Protein AF-A0A660QC40-F1 (afdb_monomer_lite)

Structure (mmCIF, N/CA/C/O backbone):
data_AF-A0A660QC40-F1
#
_entry.id   AF-A0A660QC40-F1
#
loop_
_atom_site.group_PDB
_atom_site.id
_atom_site.type_symbol
_atom_site.label_atom_id
_atom_site.label_alt_id
_atom_site.label_comp_id
_atom_site.label_asym_id
_atom_site.label_entity_id
_atom_site.label_seq_id
_atom_site.pdbx_PDB_ins_code
_atom_site.Cartn_x
_atom_site.Cartn_y
_atom_site.Cartn_z
_atom_site.occupancy
_atom_site.B_iso_or_equiv
_atom_site.auth_seq_id
_atom_site.auth_comp_id
_atom_site.auth_asym_id
_atom_site.auth_atom_id
_atom_site.pdbx_PDB_model_num
ATOM 1 N N . MET A 1 1 ? -11.542 11.031 23.784 1.00 57.12 1 MET A N 1
ATOM 2 C CA . MET A 1 1 ? -12.047 11.278 25.160 1.00 57.12 1 MET A CA 1
ATOM 3 C C . MET A 1 1 ? -11.205 12.370 25.818 1.00 57.12 1 MET A C 1
ATOM 5 O O . MET A 1 1 ? -9.999 12.220 25.853 1.00 57.12 1 MET A O 1
ATOM 9 N N . THR A 1 2 ? -11.780 13.463 26.337 1.00 58.72 2 THR A N 1
ATOM 10 C CA . THR A 1 2 ? -10.983 14.655 26.733 1.00 58.72 2 THR A CA 1
ATOM 11 C C . THR A 1 2 ? -11.060 15.063 28.211 1.00 58.72 2 THR A C 1
ATOM 13 O O . THR A 1 2 ? -10.473 16.072 28.591 1.00 58.72 2 THR A O 1
ATOM 16 N N . CYS A 1 3 ? -11.746 14.313 29.083 1.00 79.75 3 CYS A N 1
ATOM 17 C CA . CYS A 1 3 ? -11.890 14.687 30.496 1.00 79.75 3 CYS A CA 1
ATOM 18 C C . CYS A 1 3 ? -11.922 13.464 31.426 1.00 79.75 3 CYS A C 1
ATOM 20 O O . CYS A 1 3 ? -12.626 12.491 31.152 1.00 79.75 3 CYS A O 1
ATOM 22 N N . SER A 1 4 ? -11.226 13.534 32.565 1.00 80.19 4 SER A N 1
ATOM 23 C CA . SER A 1 4 ? -11.256 12.506 33.621 1.00 80.19 4 SER A CA 1
ATOM 24 C C . SER A 1 4 ? -12.673 12.240 34.145 1.00 80.19 4 SER A C 1
ATOM 26 O O . SER A 1 4 ? -13.022 11.104 34.451 1.00 80.19 4 SER A O 1
ATOM 28 N N . ALA A 1 5 ? -13.537 13.259 34.164 1.00 84.88 5 ALA A N 1
ATOM 29 C CA . ALA A 1 5 ? -14.944 13.102 34.525 1.00 84.88 5 ALA A CA 1
ATOM 30 C C . ALA A 1 5 ? -15.725 12.232 33.519 1.00 84.88 5 ALA A C 1
ATOM 32 O O . ALA A 1 5 ? -16.627 11.492 33.922 1.00 84.88 5 ALA A O 1
ATOM 33 N N . CYS A 1 6 ? -15.376 12.278 32.227 1.00 87.25 6 CYS A N 1
ATOM 34 C CA . CYS A 1 6 ? -15.977 11.413 31.208 1.00 87.25 6 CYS A CA 1
ATOM 35 C C . CYS A 1 6 ? -15.601 9.947 31.443 1.00 87.25 6 CYS A C 1
ATOM 37 O O . CYS A 1 6 ? -16.472 9.087 31.360 1.00 87.25 6 CYS A O 1
ATOM 39 N N . ALA A 1 7 ? -14.350 9.675 31.816 1.00 87.81 7 ALA A N 1
ATOM 40 C CA . ALA A 1 7 ? -13.878 8.326 32.125 1.00 87.81 7 ALA A CA 1
ATOM 41 C C . ALA A 1 7 ? -14.642 7.716 33.304 1.00 87.81 7 ALA A C 1
ATOM 43 O O . ALA A 1 7 ? -15.248 6.654 33.173 1.00 87.81 7 ALA A O 1
ATOM 44 N N . THR A 1 8 ? -14.753 8.460 34.408 1.00 89.19 8 THR A N 1
ATOM 45 C CA . THR A 1 8 ? -15.521 8.034 35.586 1.00 89.19 8 THR A CA 1
ATOM 46 C C . THR A 1 8 ? -16.999 7.801 35.258 1.00 89.19 8 THR A C 1
ATOM 48 O O . THR A 1 8 ? -17.647 6.930 35.843 1.00 89.19 8 THR A O 1
ATOM 51 N N . ARG A 1 9 ? -17.576 8.585 34.336 1.00 90.19 9 ARG A N 1
ATOM 52 C CA . ARG A 1 9 ? -18.960 8.390 33.881 1.00 90.19 9 ARG A CA 1
ATOM 53 C C . ARG A 1 9 ? -19.103 7.091 33.090 1.00 90.19 9 ARG A C 1
ATOM 55 O O . ARG A 1 9 ? -20.039 6.344 33.362 1.00 90.19 9 ARG A O 1
ATOM 62 N N . ILE A 1 10 ? -18.185 6.824 32.165 1.00 91.12 10 ILE A N 1
ATOM 63 C CA . ILE A 1 10 ? -18.161 5.603 31.351 1.00 91.12 10 ILE A CA 1
ATOM 64 C C . ILE A 1 10 ? -18.010 4.369 32.248 1.00 91.12 10 ILE A C 1
ATOM 66 O O . ILE A 1 10 ? -18.834 3.461 32.168 1.00 91.12 10 ILE A O 1
ATOM 70 N N . GLU A 1 11 ? -17.060 4.373 33.186 1.00 92.00 11 GLU A N 1
ATOM 71 C CA . GLU A 1 11 ? -16.884 3.276 34.150 1.00 92.00 11 GLU A CA 1
ATOM 72 C C . GLU A 1 11 ? -18.149 3.012 34.973 1.00 92.00 11 GLU A C 1
ATOM 74 O O . GLU A 1 11 ? -18.562 1.864 35.135 1.00 92.00 11 GLU A O 1
ATOM 79 N N . LYS A 1 12 ? -18.804 4.068 35.472 1.00 90.81 12 LYS A N 1
ATOM 80 C CA . LYS A 1 12 ? -20.050 3.938 36.245 1.00 90.81 12 LYS A CA 1
ATOM 81 C C . LYS A 1 12 ? -21.199 3.369 35.421 1.00 90.81 12 LYS A C 1
ATOM 83 O O . LYS A 1 12 ? -22.021 2.647 35.976 1.00 90.81 12 LYS A O 1
ATOM 88 N N . VAL A 1 13 ? -21.300 3.727 34.142 1.00 91.88 13 VAL A N 1
ATOM 89 C CA . VAL A 1 13 ? -22.333 3.193 33.243 1.00 91.88 13 VAL A CA 1
ATOM 90 C C . VAL A 1 13 ? -22.081 1.710 32.989 1.00 91.88 13 VAL A C 1
ATOM 92 O O . VAL A 1 13 ? -22.991 0.907 33.177 1.00 91.88 13 VAL A O 1
ATOM 95 N N . LEU A 1 14 ? -20.841 1.341 32.664 1.00 91.06 14 LEU A N 1
ATOM 96 C CA . LEU A 1 14 ? -20.462 -0.042 32.376 1.00 91.06 14 LEU A CA 1
ATOM 97 C C . LEU A 1 14 ? 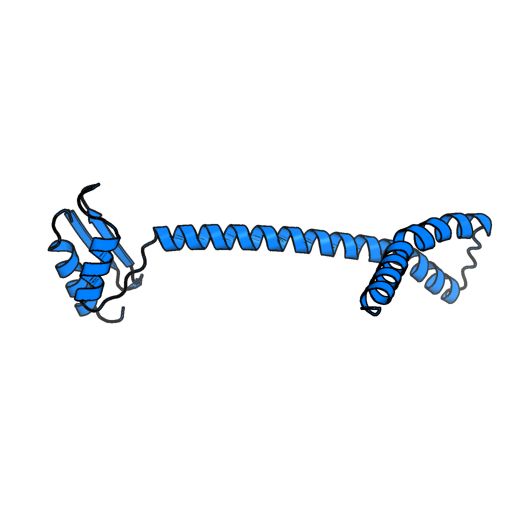-20.619 -0.952 33.602 1.00 91.06 14 LEU A C 1
ATOM 99 O O . LEU A 1 14 ? -21.218 -2.015 33.497 1.00 91.06 14 LEU A O 1
ATOM 103 N N . ARG A 1 15 ? -20.195 -0.512 34.793 1.00 91.38 15 ARG A N 1
ATOM 104 C CA . ARG A 1 15 ? -20.349 -1.288 36.043 1.00 91.38 15 ARG A CA 1
ATOM 105 C C . ARG A 1 15 ? -21.799 -1.484 36.490 1.00 91.38 15 ARG A C 1
ATOM 107 O O . ARG A 1 15 ? -22.069 -2.365 37.297 1.00 91.38 15 ARG A O 1
ATOM 114 N N . LYS A 1 16 ? -22.728 -0.646 36.025 1.00 90.44 16 LYS A N 1
ATOM 115 C CA . LYS A 1 16 ? -24.162 -0.798 36.319 1.00 90.44 16 LYS A CA 1
ATOM 116 C C . LYS A 1 16 ? -24.841 -1.828 35.422 1.00 90.44 16 LYS A C 1
ATOM 118 O O . LYS A 1 16 ? -25.976 -2.205 35.712 1.00 90.44 16 LYS A O 1
ATOM 123 N N . MET A 1 17 ? -24.198 -2.246 34.333 1.00 90.19 17 MET A N 1
ATOM 124 C CA . MET A 1 17 ? -24.773 -3.243 33.445 1.00 90.19 17 MET A CA 1
ATOM 125 C C . MET A 1 17 ? -24.755 -4.631 34.098 1.00 90.19 17 MET A C 1
ATOM 127 O O . MET A 1 17 ? -23.745 -5.022 34.687 1.00 90.19 17 MET A O 1
ATOM 131 N N . PRO A 1 18 ? -25.847 -5.405 33.974 1.00 85.31 18 PRO A N 1
ATOM 132 C CA . PRO A 1 18 ? -25.879 -6.773 34.468 1.00 85.31 18 PRO A CA 1
ATOM 133 C C . PRO A 1 18 ? -24.846 -7.622 33.719 1.00 85.31 18 PRO A C 1
ATOM 135 O O . PRO A 1 18 ? -24.759 -7.556 32.497 1.00 85.31 18 PRO A O 1
ATOM 138 N N . GLY A 1 19 ? -24.061 -8.406 34.458 1.00 87.31 19 GLY A N 1
ATOM 139 C CA . GLY A 1 19 ? -23.041 -9.296 33.897 1.00 87.31 19 GLY A CA 1
ATOM 140 C C . GLY A 1 19 ? -21.654 -8.669 33.703 1.00 87.31 19 GLY A C 1
ATOM 141 O O . GLY A 1 19 ? -20.728 -9.398 33.355 1.00 87.31 19 GLY A O 1
ATOM 142 N N . VAL A 1 20 ? -21.469 -7.369 33.963 1.00 91.25 20 VAL A N 1
ATOM 143 C CA . VAL A 1 20 ? -20.134 -6.743 34.016 1.00 91.25 20 VAL A CA 1
ATOM 144 C C . VAL A 1 20 ? -19.516 -6.976 35.396 1.00 91.25 20 VAL A C 1
ATOM 146 O O . VAL A 1 20 ? -20.097 -6.609 36.413 1.00 91.25 20 VAL A O 1
ATOM 149 N N . LEU A 1 21 ? -18.338 -7.598 35.425 1.00 88.81 21 LEU A N 1
ATOM 150 C CA . LEU A 1 21 ? -17.571 -7.877 36.643 1.00 88.81 21 LEU A CA 1
ATOM 151 C C . LEU A 1 21 ? -16.658 -6.699 36.985 1.00 88.81 21 LEU A C 1
ATOM 153 O O . LEU A 1 21 ? -16.646 -6.224 38.117 1.00 88.81 21 LEU A O 1
ATOM 157 N N . GLU A 1 22 ? -15.934 -6.194 35.988 1.00 89.50 22 GLU A N 1
ATOM 158 C CA . GLU A 1 22 ? -15.036 -5.051 36.130 1.00 89.50 22 GLU A CA 1
ATOM 159 C C . GLU A 1 22 ? -15.068 -4.180 34.875 1.00 89.50 22 GLU A C 1
ATOM 161 O O . GLU A 1 22 ? -15.224 -4.669 33.760 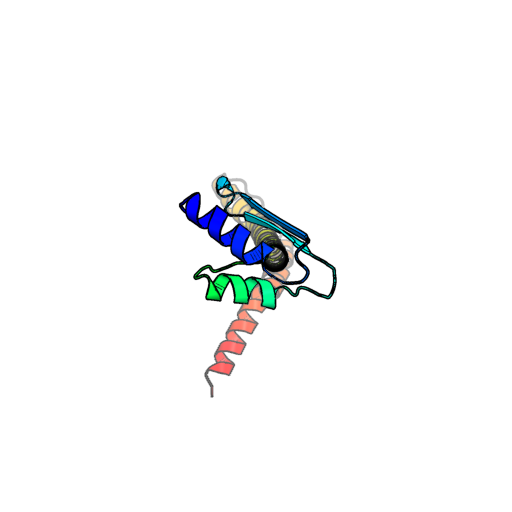1.00 89.50 22 GLU A O 1
ATOM 166 N N . ALA A 1 23 ? -14.901 -2.872 35.066 1.00 91.38 23 ALA A N 1
ATOM 167 C CA . ALA A 1 23 ? -14.673 -1.923 33.985 1.00 91.38 23 ALA A CA 1
ATOM 168 C C . ALA A 1 23 ? -13.654 -0.878 34.446 1.00 91.38 23 ALA A C 1
ATOM 170 O O . ALA A 1 23 ? -13.790 -0.337 35.557 1.00 91.38 23 ALA A O 1
ATOM 171 N N . ASN A 1 24 ? -12.659 -0.630 33.597 1.00 90.25 24 ASN A N 1
ATOM 172 C CA . ASN A 1 24 ? -11.575 0.326 33.803 1.00 90.25 24 ASN A CA 1
ATOM 173 C C . ASN A 1 24 ? -11.355 1.125 32.511 1.00 90.25 24 ASN A C 1
ATOM 175 O O . ASN A 1 24 ? -11.333 0.547 31.423 1.00 90.25 24 ASN A O 1
ATOM 179 N N . VAL A 1 25 ? -11.223 2.446 32.614 1.00 90.44 25 VAL A N 1
ATOM 180 C CA . VAL A 1 25 ? -11.045 3.333 31.460 1.00 90.44 25 VAL A CA 1
ATOM 181 C C . VAL A 1 25 ? -9.693 4.028 31.532 1.00 90.44 25 VAL A C 1
ATOM 183 O O . VAL A 1 25 ? -9.418 4.838 32.416 1.00 90.44 25 VAL A O 1
ATOM 186 N N . ASN A 1 26 ? -8.865 3.782 30.523 1.00 87.25 26 ASN A N 1
ATOM 187 C CA . ASN A 1 26 ? -7.610 4.478 30.317 1.00 87.25 26 ASN A CA 1
ATOM 188 C C . ASN A 1 26 ? -7.806 5.655 29.353 1.00 87.25 26 ASN A C 1
ATOM 190 O O . ASN A 1 26 ? -7.841 5.493 28.134 1.00 87.25 26 ASN A O 1
ATOM 194 N N . VAL A 1 27 ? -7.891 6.864 29.910 1.00 85.44 27 VAL A N 1
ATOM 195 C CA . VAL A 1 27 ? -8.090 8.101 29.133 1.00 85.44 27 VAL A CA 1
ATOM 196 C C . VAL A 1 27 ? -6.910 8.407 28.216 1.00 85.44 27 VAL A C 1
ATOM 198 O O . VAL A 1 27 ? -7.122 8.909 27.119 1.00 85.44 27 VAL A O 1
ATOM 201 N N . ALA A 1 28 ? -5.682 8.090 28.637 1.00 83.75 28 ALA A N 1
ATOM 202 C CA . ALA A 1 28 ? -4.479 8.369 27.852 1.00 83.75 28 ALA A CA 1
ATOM 203 C C . ALA A 1 28 ? -4.404 7.518 26.576 1.00 83.75 28 ALA A C 1
ATOM 205 O O . ALA A 1 28 ? -3.840 7.960 25.581 1.00 83.75 28 ALA A O 1
ATOM 206 N N . LEU A 1 29 ? -4.986 6.316 26.611 1.00 83.50 29 LEU A N 1
ATOM 207 C CA . LEU A 1 29 ? -5.074 5.404 25.468 1.00 83.50 29 LEU A CA 1
ATOM 208 C C . LEU A 1 29 ? -6.450 5.422 24.792 1.00 83.50 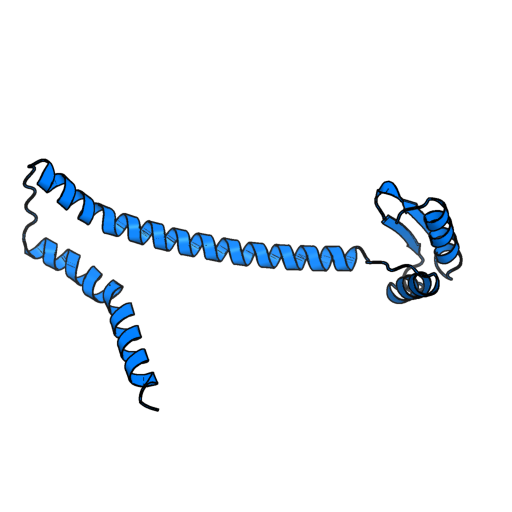29 LEU A C 1
ATOM 210 O O . LEU A 1 29 ? -6.689 4.621 23.895 1.00 83.50 29 LEU A O 1
ATOM 214 N N . GLU A 1 30 ? -7.361 6.285 25.253 1.00 85.50 30 GLU A N 1
ATOM 215 C CA . GLU A 1 30 ? -8.763 6.329 24.822 1.00 85.50 30 GLU A CA 1
ATOM 216 C C . GLU A 1 30 ? -9.451 4.950 24.822 1.00 85.50 30 GLU A C 1
ATOM 218 O O . GLU A 1 30 ? -10.292 4.651 23.975 1.00 85.50 30 GLU A O 1
ATOM 223 N N . ARG A 1 31 ? -9.092 4.100 25.789 1.00 87.06 31 ARG A N 1
ATOM 224 C CA . ARG A 1 31 ? -9.446 2.678 25.810 1.00 87.06 31 ARG A CA 1
ATOM 225 C C . ARG A 1 31 ? -10.211 2.315 27.075 1.00 87.06 31 ARG A C 1
ATOM 227 O O . ARG A 1 31 ? -9.887 2.798 28.156 1.00 87.06 31 ARG A O 1
ATOM 234 N N . ALA A 1 32 ? -11.210 1.447 26.943 1.00 88.44 32 ALA A N 1
ATOM 235 C CA . ALA A 1 32 ? -11.952 0.881 28.062 1.00 88.44 32 ALA A CA 1
ATOM 236 C C . ALA A 1 32 ? -11.803 -0.642 28.064 1.00 88.44 32 ALA A C 1
ATOM 238 O O . ALA A 1 32 ? -12.178 -1.296 27.091 1.00 88.44 32 ALA A O 1
ATOM 239 N N . ASP A 1 33 ? -11.285 -1.193 29.157 1.00 89.31 33 ASP A N 1
ATOM 240 C CA . ASP A 1 33 ? -11.175 -2.633 29.367 1.00 89.31 33 ASP A CA 1
ATOM 241 C C . ASP A 1 33 ? -12.330 -3.089 30.268 1.00 89.31 33 ASP A C 1
ATOM 243 O O . ASP A 1 33 ? -12.558 -2.543 31.355 1.00 89.31 33 ASP A O 1
ATOM 247 N N . VAL A 1 34 ? -13.104 -4.061 29.781 1.00 89.62 34 VAL A N 1
ATOM 248 C CA . VAL A 1 34 ? -14.330 -4.545 30.428 1.00 89.62 34 VAL A CA 1
ATOM 249 C C . VAL A 1 34 ? -14.262 -6.057 30.576 1.00 89.62 34 VAL A C 1
ATOM 251 O O . VAL A 1 34 ? -14.189 -6.786 29.588 1.00 89.62 34 VAL A O 1
ATOM 254 N N . THR A 1 35 ? -14.347 -6.525 31.816 1.00 88.81 35 THR A N 1
ATOM 255 C CA . THR A 1 35 ? -14.456 -7.944 32.155 1.00 88.81 35 THR A CA 1
ATOM 256 C C . THR A 1 35 ? -15.923 -8.255 32.410 1.00 88.81 35 THR A C 1
ATOM 258 O O . THR A 1 35 ? -16.534 -7.678 33.309 1.00 88.81 35 THR A O 1
ATOM 261 N N . ALA A 1 36 ? -16.504 -9.169 31.637 1.00 89.12 36 ALA A N 1
ATOM 262 C CA . ALA A 1 36 ? -17.910 -9.542 31.750 1.00 89.12 36 ALA A CA 1
ATOM 263 C C . ALA A 1 36 ? -18.104 -11.062 31.700 1.00 89.12 36 ALA A C 1
ATOM 265 O O . ALA A 1 36 ? -17.260 -11.804 31.194 1.00 89.12 36 ALA A O 1
ATOM 266 N N . ILE A 1 37 ? -19.235 -11.525 32.226 1.00 87.62 37 ILE A N 1
ATOM 267 C CA . ILE A 1 37 ? -19.630 -12.932 32.188 1.00 87.62 37 ILE A CA 1
ATOM 268 C C . ILE A 1 37 ? -19.957 -13.311 30.739 1.00 87.62 37 ILE A C 1
ATOM 270 O O . ILE A 1 37 ? -20.833 -12.717 30.102 1.00 87.62 37 ILE A O 1
ATOM 274 N N . SER A 1 38 ? -19.261 -14.330 30.230 1.00 80.81 38 SER A N 1
ATOM 275 C CA . SER A 1 38 ? -19.461 -14.853 28.875 1.00 80.81 38 SER A CA 1
ATOM 276 C C . SER A 1 38 ? -20.926 -15.246 28.652 1.00 80.81 38 SER A C 1
ATOM 278 O O . SER A 1 38 ? -21.486 -16.032 29.414 1.00 80.81 38 SER A O 1
ATOM 280 N N . GLY A 1 39 ? -21.551 -14.685 27.614 1.00 77.88 39 GLY A N 1
ATOM 281 C CA . GLY A 1 39 ? -22.936 -14.977 27.229 1.00 77.88 39 GLY A CA 1
ATOM 282 C C . GLY A 1 39 ? -24.024 -14.145 27.922 1.00 77.88 39 GLY A C 1
ATOM 283 O O . GLY A 1 39 ? -25.176 -14.243 27.514 1.00 77.88 39 GLY A O 1
ATOM 284 N N . GLN A 1 40 ? -23.698 -13.313 28.922 1.00 80.19 40 GLN A N 1
ATOM 285 C CA . GLN A 1 40 ? -24.666 -12.379 29.537 1.00 80.19 40 GLN A CA 1
ATOM 286 C C . GLN A 1 40 ? -24.549 -10.945 29.016 1.00 80.19 40 GLN A C 1
ATOM 288 O O . GLN A 1 40 ? -25.517 -10.189 29.070 1.00 80.19 40 GLN A O 1
ATOM 293 N N . VAL A 1 41 ? -23.371 -10.570 28.522 1.00 83.31 41 VAL A N 1
ATOM 294 C CA . VAL A 1 41 ? -23.095 -9.235 27.995 1.00 83.31 41 VAL A CA 1
ATOM 295 C C . VAL A 1 41 ? -22.630 -9.375 26.557 1.00 83.31 41 VAL A C 1
ATOM 297 O O . VAL A 1 41 ? -21.595 -9.985 26.294 1.00 83.31 41 VAL A O 1
ATOM 300 N N . ASP A 1 42 ? -23.400 -8.809 25.633 1.00 84.75 42 ASP A N 1
ATOM 301 C CA . ASP A 1 42 ? -23.023 -8.720 24.225 1.00 84.75 42 ASP A CA 1
ATOM 302 C C . ASP A 1 42 ? -22.394 -7.353 23.903 1.00 84.75 42 ASP A C 1
ATOM 304 O O . ASP A 1 42 ? -22.688 -6.338 24.547 1.00 84.75 42 ASP A O 1
ATOM 308 N N . ARG A 1 43 ? -21.556 -7.309 22.863 1.00 84.00 43 ARG A N 1
ATOM 309 C CA . ARG A 1 43 ? -20.923 -6.080 22.353 1.00 84.00 43 ARG A CA 1
ATOM 310 C C . ARG A 1 43 ? -21.967 -5.020 22.004 1.00 84.00 43 ARG A C 1
ATOM 312 O O . ARG A 1 43 ? -21.817 -3.864 22.388 1.00 84.00 43 ARG A O 1
ATOM 319 N N . ASN A 1 44 ? -23.078 -5.421 21.390 1.00 84.19 44 ASN A N 1
ATOM 320 C CA . ASN A 1 44 ? -24.168 -4.499 21.065 1.00 84.19 44 ASN A CA 1
ATOM 321 C C . ASN A 1 44 ? -24.840 -3.896 22.306 1.00 84.19 44 ASN A C 1
ATOM 323 O O . ASN A 1 44 ? -25.287 -2.750 22.275 1.00 84.19 44 ASN A O 1
ATOM 327 N N . MET A 1 45 ? -24.899 -4.629 23.421 1.00 87.19 45 MET A N 1
ATOM 328 C CA . MET A 1 45 ? -25.449 -4.093 24.670 1.00 87.19 45 MET A CA 1
ATOM 329 C C . MET A 1 45 ? -24.519 -3.040 25.275 1.00 87.19 45 MET A C 1
ATOM 331 O O . MET A 1 45 ? -24.992 -2.007 25.750 1.00 87.19 45 MET A O 1
ATOM 335 N N . LEU A 1 46 ? -23.204 -3.277 25.219 1.00 87.38 46 LEU A N 1
ATOM 336 C CA . LEU A 1 46 ? -22.187 -2.332 25.684 1.00 87.38 46 LEU A CA 1
ATOM 337 C C . LEU A 1 46 ? -22.187 -1.050 24.841 1.00 87.38 46 LEU A C 1
ATOM 339 O O . LEU A 1 46 ? -22.222 0.043 25.409 1.00 87.38 46 LEU A O 1
ATOM 343 N N . SER A 1 47 ? -22.216 -1.158 23.507 1.00 88.62 47 SER A N 1
ATOM 344 C CA . SER A 1 47 ? -22.281 0.024 22.635 1.00 88.62 47 SER A CA 1
ATOM 345 C C . SER A 1 47 ? -23.573 0.802 22.848 1.00 88.62 47 SER A C 1
ATOM 347 O O . SER A 1 47 ? -23.527 2.016 23.002 1.00 88.62 47 SER A O 1
ATOM 349 N N . THR A 1 48 ? -24.715 0.121 22.960 1.00 88.19 48 THR A N 1
ATOM 350 C CA . THR A 1 48 ? -26.010 0.774 23.206 1.00 88.19 48 THR A CA 1
ATOM 351 C C . THR A 1 48 ? -26.024 1.526 24.538 1.00 88.19 48 THR A C 1
ATOM 353 O O . THR A 1 48 ? -26.496 2.661 24.608 1.00 88.19 48 THR A O 1
ATOM 356 N N . ALA A 1 49 ? -25.477 0.937 25.606 1.00 89.50 49 ALA A N 1
ATOM 357 C CA . ALA A 1 49 ? -25.383 1.599 26.906 1.00 89.50 49 ALA A CA 1
ATOM 358 C C . ALA A 1 49 ? -24.490 2.850 26.860 1.00 89.50 49 ALA A C 1
ATOM 360 O O . ALA A 1 49 ? -24.824 3.870 27.470 1.00 89.50 49 ALA A O 1
ATOM 361 N N . LEU A 1 50 ? -23.384 2.790 26.112 1.00 89.75 50 LEU A N 1
ATOM 362 C CA . LEU A 1 50 ? -22.482 3.923 25.919 1.00 89.75 50 LEU A CA 1
ATOM 363 C C . LEU A 1 50 ? -23.116 5.016 25.050 1.00 89.75 50 LEU A C 1
ATOM 365 O O . LEU A 1 50 ? -23.062 6.182 25.441 1.00 89.75 50 LEU A O 1
ATOM 369 N N . ILE A 1 51 ? -23.818 4.654 23.972 1.00 90.69 51 ILE A N 1
ATOM 370 C CA . ILE A 1 51 ? -24.554 5.593 23.107 1.00 90.69 51 ILE A CA 1
ATOM 371 C C . ILE A 1 51 ? -25.636 6.317 23.911 1.00 90.69 51 ILE A C 1
ATOM 373 O O . ILE A 1 51 ? -25.726 7.543 23.861 1.00 90.69 51 ILE A O 1
ATOM 377 N N . ASN A 1 52 ? -26.389 5.592 24.743 1.00 89.19 52 ASN A N 1
ATOM 378 C CA . ASN A 1 52 ? -27.379 6.181 25.651 1.00 89.19 52 ASN A CA 1
ATOM 379 C C . ASN A 1 52 ? -26.747 7.121 26.693 1.00 89.19 52 ASN A C 1
ATOM 381 O O . ASN A 1 52 ? -27.391 8.053 27.175 1.00 89.19 52 ASN A O 1
ATOM 385 N N . ALA A 1 53 ? -25.479 6.900 27.043 1.00 86.94 53 ALA A N 1
ATOM 386 C CA . ALA A 1 53 ? -24.704 7.796 27.893 1.00 86.94 53 ALA A CA 1
ATOM 387 C C . ALA A 1 53 ? -24.052 8.968 27.124 1.00 86.94 53 ALA A C 1
ATOM 389 O O . ALA A 1 53 ? -23.498 9.865 27.771 1.00 86.94 53 ALA A O 1
ATOM 390 N N . GLY A 1 54 ? -24.165 8.996 25.791 1.00 87.00 54 GLY A N 1
ATOM 391 C CA . GLY A 1 54 ? -23.628 10.024 24.896 1.00 87.00 54 GLY A CA 1
ATOM 392 C C . GLY A 1 54 ? -22.220 9.739 24.368 1.00 87.00 54 GLY A C 1
ATOM 393 O O . GLY A 1 54 ? -21.504 10.682 24.039 1.00 87.00 54 GLY A O 1
ATOM 394 N N . PHE A 1 55 ? -21.800 8.473 24.331 1.00 87.25 55 PHE A N 1
ATOM 395 C CA . PHE A 1 55 ? -20.468 8.051 23.898 1.00 87.25 55 PHE A CA 1
ATOM 396 C C . PHE A 1 55 ? -20.545 7.017 22.774 1.00 87.25 55 PHE A C 1
ATOM 398 O O . PHE A 1 55 ? -21.357 6.099 22.816 1.00 87.25 55 PHE A O 1
ATOM 405 N N . GLU A 1 56 ? -19.652 7.136 21.799 1.00 85.56 56 GLU A N 1
ATOM 406 C CA . GLU A 1 56 ? -19.452 6.128 20.761 1.00 85.56 56 GLU A CA 1
ATOM 407 C C . GLU A 1 56 ? -18.282 5.216 21.151 1.00 85.56 56 GLU A C 1
ATOM 409 O O . GLU A 1 56 ? -17.297 5.677 21.735 1.00 85.56 56 GLU A O 1
ATOM 414 N N . ALA A 1 57 ? -18.407 3.917 20.881 1.00 83.69 57 ALA A N 1
ATOM 415 C CA . ALA A 1 57 ? -17.397 2.921 21.219 1.00 83.69 57 ALA A CA 1
ATOM 416 C C . ALA A 1 57 ? -17.152 1.990 20.035 1.00 83.69 57 ALA A C 1
ATOM 418 O O . ALA A 1 57 ? -18.096 1.481 19.433 1.00 83.69 57 ALA A O 1
ATOM 419 N N . HIS A 1 58 ? -15.877 1.743 19.746 1.00 82.44 58 HIS A N 1
ATOM 420 C CA . HIS A 1 58 ? -15.437 0.786 18.738 1.00 82.44 58 HIS A CA 1
ATOM 421 C C . HIS A 1 58 ? -14.758 -0.382 19.443 1.00 82.44 58 HIS A C 1
ATOM 423 O O . HIS A 1 58 ? -13.841 -0.182 20.242 1.00 82.44 58 HIS A O 1
ATOM 429 N N . PHE A 1 59 ? -15.218 -1.603 19.179 1.00 83.62 59 PHE A N 1
ATOM 430 C CA . PHE A 1 59 ? -14.636 -2.786 19.805 1.00 83.62 59 PHE A CA 1
ATOM 431 C C . PHE A 1 59 ? -13.368 -3.195 19.069 1.00 83.62 59 PHE A C 1
ATOM 433 O O . PHE A 1 59 ? -13.325 -3.214 17.840 1.00 83.62 59 PHE A O 1
ATOM 440 N N . GLU A 1 60 ? -12.341 -3.591 19.816 1.00 70.88 60 GLU A N 1
ATOM 441 C CA . GLU A 1 60 ? -11.066 -3.982 19.217 1.00 70.88 60 GLU A CA 1
ATOM 442 C C . GLU A 1 60 ? -11.189 -5.197 18.294 1.00 70.88 60 GLU A C 1
ATOM 444 O O . GLU A 1 60 ? -10.386 -5.336 17.388 1.00 70.88 60 GLU A O 1
ATOM 449 N N . SER A 1 61 ? -12.224 -6.031 18.423 1.00 63.69 61 SER A N 1
ATOM 450 C CA . SER A 1 61 ? -12.491 -7.075 17.429 1.00 63.69 61 SER A CA 1
ATOM 451 C C . SER A 1 61 ? -12.824 -6.507 16.051 1.00 63.69 61 SER A C 1
ATOM 453 O O . SER A 1 61 ? -12.330 -7.021 15.066 1.00 63.69 61 SER A O 1
ATOM 455 N N . GLU A 1 62 ? -13.598 -5.419 15.962 1.00 60.00 62 GLU A N 1
ATOM 456 C CA . GLU A 1 62 ? -13.829 -4.748 14.677 1.00 60.00 62 GLU A CA 1
ATOM 457 C C . GLU A 1 62 ? -12.562 -4.040 14.192 1.00 60.00 62 GLU A C 1
ATOM 459 O O . GLU A 1 62 ? -12.339 -3.952 12.992 1.00 60.00 62 GLU A O 1
ATOM 464 N N . ALA A 1 63 ? -11.717 -3.546 15.101 1.00 58.41 63 ALA A N 1
ATOM 465 C CA . ALA A 1 63 ? -10.421 -2.977 14.739 1.00 58.41 63 ALA A CA 1
ATOM 466 C C . ALA A 1 63 ? -9.428 -4.053 14.264 1.00 58.41 63 ALA A C 1
ATOM 468 O O . ALA A 1 63 ? -8.670 -3.800 13.336 1.00 58.41 63 ALA A O 1
ATOM 469 N N . ALA A 1 64 ? -9.461 -5.252 14.847 1.00 59.91 64 ALA A N 1
ATOM 470 C CA . ALA A 1 64 ? -8.656 -6.408 14.468 1.00 59.91 64 ALA A CA 1
ATOM 471 C C . ALA A 1 64 ? -9.153 -7.033 13.158 1.00 59.91 64 ALA A C 1
ATOM 473 O O . ALA A 1 64 ? -8.331 -7.381 12.317 1.00 59.91 64 ALA A O 1
ATOM 474 N N . ASP A 1 65 ? -10.471 -7.096 12.949 1.00 59.66 65 ASP A N 1
ATOM 475 C CA . ASP A 1 65 ? -11.098 -7.537 11.698 1.00 59.66 65 ASP A CA 1
ATOM 476 C C . ASP A 1 65 ? -10.870 -6.521 10.561 1.00 59.66 65 ASP A C 1
ATOM 478 O O . ASP A 1 65 ? -10.648 -6.894 9.411 1.00 59.66 65 ASP A O 1
ATOM 482 N N . ARG A 1 66 ? -10.855 -5.214 10.864 1.00 62.91 66 ARG A N 1
ATOM 483 C CA . ARG A 1 66 ? -10.454 -4.172 9.900 1.00 62.91 66 ARG A CA 1
ATOM 484 C C . ARG A 1 66 ? -8.947 -4.185 9.639 1.00 62.91 66 ARG A C 1
ATOM 486 O O . ARG A 1 66 ? -8.538 -4.028 8.497 1.00 62.91 66 ARG A O 1
ATOM 493 N N . ALA A 1 67 ? -8.120 -4.414 10.659 1.00 64.31 67 ALA A N 1
ATOM 494 C CA . ALA A 1 67 ? -6.669 -4.515 10.506 1.00 64.31 67 ALA A CA 1
ATOM 495 C C . ALA A 1 67 ? -6.255 -5.766 9.715 1.00 64.31 67 ALA A C 1
ATOM 497 O O . ALA A 1 67 ? -5.302 -5.699 8.939 1.00 64.31 67 ALA A O 1
ATOM 498 N N . SER A 1 68 ? -6.969 -6.885 9.872 1.00 62.81 68 SER A N 1
ATOM 499 C CA . SER A 1 68 ? -6.760 -8.092 9.069 1.00 62.81 68 SER A CA 1
ATOM 500 C C . SER A 1 68 ? -7.227 -7.890 7.624 1.00 62.81 68 SER A C 1
ATOM 502 O O . SER A 1 68 ? -6.481 -8.227 6.705 1.00 62.81 68 SER A O 1
ATOM 504 N N . ALA A 1 69 ? -8.372 -7.233 7.401 1.00 66.06 69 ALA A N 1
ATOM 505 C CA . ALA A 1 69 ? -8.830 -6.859 6.060 1.00 66.06 69 ALA A CA 1
ATOM 506 C C . ALA A 1 69 ? -7.866 -5.884 5.346 1.00 66.06 69 ALA A C 1
ATOM 508 O O . ALA A 1 69 ? -7.556 -6.068 4.165 1.00 66.06 69 ALA A O 1
ATOM 509 N N . ASP A 1 70 ? -7.331 -4.885 6.056 1.00 67.81 70 ASP A N 1
ATOM 510 C CA . ASP A 1 70 ? -6.334 -3.944 5.527 1.00 67.81 70 ASP A CA 1
ATOM 511 C C . ASP A 1 70 ? -4.987 -4.629 5.240 1.00 67.81 70 ASP A C 1
ATOM 513 O O . ASP A 1 70 ? -4.314 -4.295 4.259 1.00 67.81 70 ASP A O 1
ATOM 517 N N . ALA A 1 71 ? -4.583 -5.598 6.069 1.00 70.06 71 ALA A N 1
ATOM 518 C CA . ALA A 1 71 ? -3.381 -6.398 5.841 1.00 70.06 71 ALA A CA 1
ATOM 519 C C . ALA A 1 71 ? -3.514 -7.274 4.582 1.00 70.06 71 ALA A C 1
ATOM 521 O O . ALA A 1 71 ? -2.606 -7.275 3.747 1.00 70.06 71 ALA A O 1
ATOM 522 N N . GLU A 1 72 ? -4.664 -7.931 4.389 1.00 70.56 72 GLU A N 1
ATOM 523 C CA . GLU A 1 72 ? -4.954 -8.711 3.177 1.00 70.56 72 GLU A CA 1
ATOM 524 C C . GLU A 1 72 ? -4.990 -7.839 1.910 1.00 70.56 72 GLU A C 1
ATOM 526 O O . GLU A 1 72 ? -4.537 -8.265 0.842 1.00 70.56 72 GLU A O 1
ATOM 531 N N . HIS A 1 73 ? -5.511 -6.610 2.000 1.00 68.44 73 HIS A N 1
ATOM 532 C CA . HIS A 1 73 ? -5.510 -5.667 0.878 1.00 68.44 73 HIS A CA 1
ATOM 533 C C . HIS A 1 73 ? -4.091 -5.224 0.493 1.00 68.44 73 HIS A C 1
ATOM 535 O O . HIS A 1 73 ? -3.751 -5.227 -0.695 1.00 68.44 73 HIS A O 1
ATOM 541 N N . ARG A 1 74 ? -3.232 -4.922 1.477 1.00 69.69 74 ARG A N 1
ATOM 542 C CA . ARG A 1 74 ? -1.826 -4.540 1.234 1.00 69.69 74 ARG A CA 1
ATOM 543 C C . ARG A 1 74 ? -0.999 -5.682 0.644 1.00 69.69 74 ARG A C 1
ATOM 545 O O . ARG A 1 74 ? -0.125 -5.436 -0.187 1.00 69.69 74 ARG A O 1
ATOM 552 N N . GLU A 1 75 ? -1.270 -6.928 1.027 1.00 73.25 75 GLU A N 1
ATOM 553 C CA . GLU A 1 75 ? -0.574 -8.099 0.476 1.00 73.25 75 GLU A CA 1
ATOM 554 C C . GLU A 1 75 ? -0.912 -8.322 -1.014 1.00 73.25 75 GLU A C 1
ATOM 556 O O . GLU A 1 75 ? -0.029 -8.587 -1.843 1.00 73.25 75 GLU A O 1
ATOM 561 N N . LYS A 1 76 ? -2.181 -8.118 -1.393 1.00 69.69 76 LYS A N 1
ATOM 562 C CA . LYS A 1 76 ? -2.627 -8.162 -2.798 1.00 69.69 76 LYS A CA 1
ATOM 563 C C . LYS A 1 76 ? -2.001 -7.043 -3.634 1.00 69.69 76 LYS A C 1
ATOM 565 O O . LYS A 1 76 ? -1.583 -7.288 -4.764 1.00 69.69 76 LYS A O 1
ATOM 570 N N . GLU A 1 77 ? -1.877 -5.841 -3.079 1.00 74.06 77 GLU A N 1
ATOM 571 C CA . GLU A 1 77 ? -1.239 -4.712 -3.766 1.00 74.06 77 GLU A CA 1
ATOM 572 C C . GLU A 1 77 ? 0.270 -4.951 -3.971 1.00 74.06 77 GLU A C 1
ATOM 574 O O . GLU A 1 77 ? 0.795 -4.766 -5.070 1.00 74.06 77 GLU A O 1
ATOM 579 N N . GLN A 1 78 ? 0.974 -5.482 -2.963 1.00 75.06 78 GLN A N 1
ATOM 580 C CA . GLN A 1 78 ? 2.402 -5.801 -3.088 1.00 75.06 78 GLN A CA 1
ATOM 581 C C . GLN A 1 78 ? 2.696 -6.874 -4.141 1.00 75.06 78 GLN A C 1
ATOM 583 O O . GLN A 1 78 ? 3.695 -6.781 -4.866 1.00 75.06 78 GLN A O 1
ATOM 588 N N . THR A 1 79 ? 1.854 -7.905 -4.236 1.00 73.06 79 THR A N 1
ATOM 589 C CA . THR A 1 79 ? 2.028 -8.965 -5.243 1.00 73.06 79 THR A CA 1
ATOM 590 C C . THR A 1 79 ? 1.788 -8.450 -6.663 1.00 73.06 79 THR A C 1
ATOM 592 O O . THR A 1 79 ? 2.497 -8.869 -7.584 1.00 73.06 79 THR A O 1
ATOM 595 N N . GLN A 1 80 ? 0.874 -7.491 -6.843 1.00 76.75 80 GLN A N 1
ATOM 596 C CA . GLN A 1 80 ? 0.677 -6.798 -8.119 1.00 76.75 80 GLN A CA 1
ATOM 597 C C . GLN A 1 80 ? 1.893 -5.942 -8.497 1.00 76.75 80 GLN A C 1
ATOM 599 O O . GLN A 1 80 ? 2.438 -6.126 -9.588 1.00 76.75 80 GLN A O 1
ATOM 604 N N . LEU A 1 81 ? 2.404 -5.115 -7.577 1.00 71.88 81 LEU A N 1
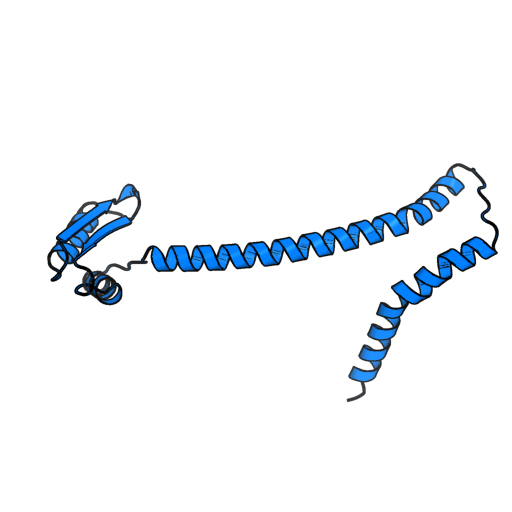ATOM 605 C CA . LEU A 1 81 ? 3.577 -4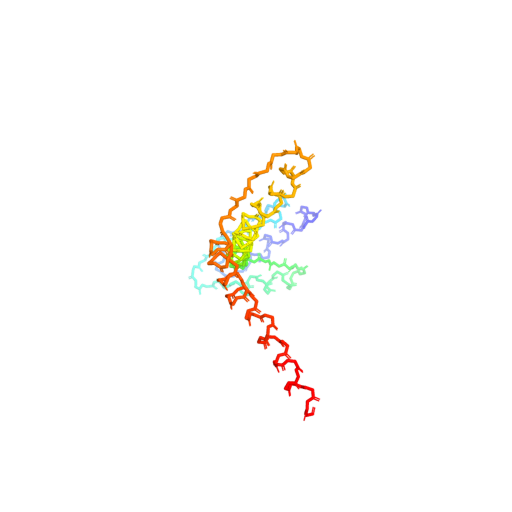.264 -7.826 1.00 71.88 81 LEU A CA 1
ATOM 606 C C . LEU A 1 81 ? 4.824 -5.072 -8.194 1.00 71.88 81 LEU A C 1
ATOM 608 O O . LEU A 1 81 ? 5.552 -4.717 -9.119 1.00 71.88 81 LEU A O 1
ATOM 612 N N . ARG A 1 82 ? 5.072 -6.197 -7.511 1.00 76.38 82 ARG A N 1
ATOM 613 C CA . ARG A 1 82 ? 6.204 -7.083 -7.838 1.00 76.38 82 ARG A CA 1
ATOM 614 C C . ARG A 1 82 ? 6.092 -7.663 -9.243 1.00 76.38 82 ARG A C 1
ATOM 616 O O . ARG A 1 82 ? 7.106 -7.822 -9.922 1.00 76.38 82 ARG A O 1
ATOM 623 N N . ARG A 1 83 ? 4.874 -7.975 -9.685 1.00 78.69 83 ARG A N 1
ATOM 624 C CA . ARG A 1 83 ? 4.623 -8.502 -11.028 1.00 78.69 83 ARG A CA 1
ATOM 625 C C . ARG A 1 83 ? 4.837 -7.428 -12.091 1.00 78.69 83 ARG A C 1
ATOM 627 O O . ARG A 1 83 ? 5.460 -7.713 -13.110 1.00 78.69 83 ARG A O 1
ATOM 634 N N . GLU A 1 84 ? 4.383 -6.207 -11.833 1.00 81.12 84 GLU A N 1
ATOM 635 C CA . GLU A 1 84 ? 4.619 -5.060 -12.713 1.00 81.12 84 GLU A CA 1
ATOM 636 C C . GLU A 1 84 ? 6.102 -4.688 -12.784 1.00 81.12 84 GLU A C 1
ATOM 638 O O . GLU A 1 84 ? 6.636 -4.537 -13.880 1.00 81.12 84 GLU A O 1
ATOM 643 N N . LEU A 1 85 ? 6.809 -4.653 -11.651 1.00 82.12 85 LEU A N 1
ATOM 644 C CA . LEU A 1 85 ? 8.259 -4.444 -11.612 1.00 82.12 85 LEU A CA 1
ATOM 645 C C . LEU A 1 85 ? 9.022 -5.555 -12.337 1.00 82.12 85 LEU A C 1
ATOM 647 O O . LEU A 1 85 ? 9.977 -5.263 -13.049 1.00 82.12 85 LEU A O 1
ATOM 651 N N . GLY A 1 86 ? 8.592 -6.813 -12.207 1.00 83.25 86 GLY A N 1
ATOM 652 C CA . GLY A 1 86 ? 9.158 -7.930 -12.964 1.00 83.25 86 GLY A CA 1
ATOM 653 C C . GLY A 1 86 ? 8.965 -7.761 -14.472 1.00 83.25 86 GLY A C 1
ATOM 654 O O . GLY A 1 86 ? 9.903 -7.964 -15.240 1.00 83.25 86 GLY A O 1
ATOM 655 N N . LEU A 1 87 ? 7.780 -7.320 -14.903 1.00 81.44 87 LEU A N 1
ATOM 656 C CA . LEU A 1 87 ? 7.508 -7.004 -16.307 1.00 81.44 87 LEU A CA 1
ATOM 657 C C . LEU A 1 87 ? 8.345 -5.816 -16.803 1.00 81.44 87 LEU A C 1
ATOM 659 O O . LEU A 1 87 ? 8.890 -5.884 -17.907 1.00 81.44 87 LEU A O 1
ATOM 663 N N . LEU A 1 88 ? 8.503 -4.768 -15.989 1.00 84.06 88 LEU A N 1
ATOM 664 C CA . LEU A 1 88 ? 9.366 -3.626 -16.293 1.00 84.06 88 LEU A CA 1
ATOM 665 C C . LEU A 1 88 ? 10.828 -4.058 -16.425 1.00 84.06 88 LEU A C 1
ATOM 667 O O . LEU A 1 88 ? 11.456 -3.730 -17.428 1.00 84.06 88 LEU A O 1
ATOM 671 N N . LEU A 1 89 ? 11.344 -4.857 -15.490 1.00 86.38 89 LEU A N 1
ATOM 672 C CA . LEU A 1 89 ? 12.704 -5.402 -15.537 1.00 86.38 89 LEU A CA 1
ATOM 673 C C . LEU A 1 89 ? 12.941 -6.254 -16.783 1.00 86.38 89 LEU A C 1
ATOM 675 O O . LEU A 1 89 ? 13.953 -6.076 -17.455 1.00 86.38 89 LEU A O 1
ATOM 679 N N . VAL A 1 90 ? 12.000 -7.136 -17.128 1.00 85.94 90 VAL A N 1
ATOM 680 C CA . VAL A 1 90 ? 12.087 -7.952 -18.348 1.00 85.94 90 VAL A CA 1
ATOM 681 C C . VAL A 1 90 ? 12.087 -7.064 -19.590 1.00 85.94 90 VAL A C 1
ATOM 683 O O . VAL A 1 90 ? 12.909 -7.270 -20.480 1.00 85.94 90 VAL A O 1
ATOM 686 N N . SER A 1 91 ? 11.212 -6.055 -19.650 1.00 73.94 91 SER A N 1
ATOM 687 C CA . SER A 1 91 ? 11.176 -5.124 -20.782 1.00 73.94 91 SER A CA 1
ATOM 688 C C . SER A 1 91 ? 12.464 -4.301 -20.901 1.00 73.94 91 SER A C 1
ATOM 690 O O . SER A 1 91 ? 13.024 -4.213 -21.991 1.00 73.94 91 SER A O 1
ATOM 692 N N . ALA A 1 92 ? 12.990 -3.797 -19.781 1.00 88.25 92 ALA A N 1
ATOM 693 C CA . ALA A 1 92 ? 14.230 -3.036 -19.719 1.00 88.25 92 ALA A CA 1
ATOM 694 C C . ALA A 1 92 ? 15.429 -3.890 -20.153 1.00 88.25 92 ALA A C 1
ATOM 696 O O . ALA A 1 92 ? 16.231 -3.449 -20.978 1.00 88.25 92 ALA A O 1
ATOM 697 N N . ALA A 1 93 ? 15.512 -5.133 -19.671 1.00 87.94 93 ALA A N 1
ATOM 698 C CA . ALA A 1 93 ? 16.554 -6.084 -20.046 1.00 87.94 93 ALA A CA 1
ATOM 699 C C . ALA A 1 93 ? 16.516 -6.422 -21.542 1.00 87.94 93 ALA A C 1
ATOM 701 O O . ALA A 1 93 ? 17.566 -6.498 -22.174 1.00 87.94 93 ALA A O 1
ATOM 702 N N . LEU A 1 94 ? 15.321 -6.566 -22.126 1.00 78.81 94 LEU A N 1
ATOM 703 C CA . LEU A 1 94 ? 15.164 -6.822 -23.560 1.00 78.81 94 LEU A CA 1
ATOM 704 C C . LEU A 1 94 ? 15.567 -5.617 -24.424 1.00 78.81 94 LEU A C 1
ATOM 706 O O . LEU A 1 94 ? 16.079 -5.796 -25.526 1.00 78.81 94 LEU A O 1
ATOM 710 N N . THR A 1 95 ? 15.354 -4.392 -23.934 1.00 79.25 95 THR A N 1
ATOM 711 C CA . THR A 1 95 ? 15.766 -3.162 -24.634 1.00 79.25 95 THR A CA 1
ATOM 712 C C . THR A 1 95 ? 17.251 -2.836 -24.480 1.00 79.25 95 THR A C 1
ATOM 714 O O . THR A 1 95 ? 17.823 -2.159 -25.332 1.00 79.25 95 THR A O 1
ATOM 717 N N . LEU A 1 96 ? 17.893 -3.335 -23.424 1.00 84.69 96 LEU A N 1
ATOM 718 C CA . LEU A 1 96 ? 19.289 -3.063 -23.083 1.00 84.69 96 LEU A CA 1
ATOM 719 C C . LEU A 1 96 ? 20.292 -3.412 -24.204 1.00 84.69 96 LEU A C 1
ATOM 721 O O . LEU A 1 96 ? 21.133 -2.565 -24.505 1.00 84.69 96 LEU A O 1
ATOM 725 N N . PRO A 1 97 ? 20.206 -4.572 -24.889 1.00 76.19 97 PRO A N 1
ATOM 726 C CA . PRO A 1 97 ? 21.086 -4.870 -26.021 1.00 76.19 97 PRO A CA 1
ATOM 727 C C . PRO A 1 97 ? 20.825 -3.975 -27.243 1.00 76.19 97 PRO A C 1
ATOM 729 O O . PRO A 1 97 ? 21.778 -3.606 -27.926 1.00 76.19 97 PRO A O 1
ATOM 732 N N . LEU A 1 98 ? 19.576 -3.547 -27.485 1.00 74.00 98 LEU A N 1
ATOM 733 C CA . LEU A 1 98 ? 19.240 -2.610 -28.569 1.00 74.00 98 LEU A CA 1
ATOM 734 C C . LEU A 1 98 ? 19.779 -1.193 -28.319 1.00 74.00 98 LEU A C 1
ATOM 736 O O . LEU A 1 98 ? 20.154 -0.498 -29.260 1.00 74.00 98 LEU A O 1
ATOM 740 N N . VAL A 1 99 ? 19.821 -0.751 -27.064 1.00 82.69 99 VAL A N 1
ATOM 741 C CA . VAL A 1 99 ? 20.469 0.518 -26.701 1.00 82.69 99 VAL A CA 1
ATOM 742 C C . VAL A 1 99 ? 21.991 0.353 -26.729 1.00 82.69 99 VAL A C 1
ATOM 744 O O . VAL A 1 99 ? 22.700 1.235 -27.208 1.00 82.69 99 VAL A O 1
ATOM 747 N N . GLY A 1 100 ? 22.493 -0.809 -26.300 1.00 79.75 100 GLY A N 1
ATOM 748 C CA . GLY A 1 100 ? 23.910 -1.164 -26.337 1.00 79.75 100 GLY A CA 1
ATOM 749 C C . GLY A 1 100 ? 24.511 -1.100 -27.742 1.00 79.75 100 GLY A C 1
ATOM 750 O O . GLY A 1 100 ? 25.577 -0.516 -27.907 1.00 79.75 100 GLY A O 1
ATOM 751 N N . GLN A 1 101 ? 23.812 -1.603 -28.765 1.00 68.19 101 GLN A N 1
ATOM 752 C CA . GLN A 1 101 ? 24.257 -1.466 -30.163 1.00 68.19 101 GLN A CA 1
ATOM 753 C C . GLN A 1 101 ? 24.290 0.001 -30.631 1.00 68.19 101 GLN A C 1
ATOM 755 O O . GLN A 1 101 ? 25.231 0.393 -31.317 1.00 68.19 101 GLN A O 1
ATOM 760 N N . MET A 1 102 ? 23.322 0.838 -30.227 1.00 77.06 102 MET A N 1
ATOM 761 C CA . MET A 1 102 ? 23.307 2.260 -30.601 1.00 77.06 102 MET A CA 1
ATOM 762 C C . MET A 1 102 ? 24.501 2.995 -29.982 1.00 77.06 102 MET A C 1
ATOM 764 O O . MET A 1 102 ? 25.149 3.805 -30.643 1.00 77.06 102 MET A O 1
ATOM 768 N N . VAL A 1 103 ? 24.828 2.670 -28.730 1.00 78.75 103 VAL A N 1
ATOM 769 C CA . VAL A 1 103 ? 26.000 3.205 -28.027 1.00 78.75 103 VAL A CA 1
ATOM 770 C C . VAL A 1 103 ? 27.303 2.680 -28.642 1.00 78.75 103 VAL A C 1
ATOM 772 O O . VAL A 1 103 ? 28.217 3.462 -28.880 1.00 78.75 103 VAL A O 1
ATOM 775 N N . ALA A 1 104 ? 27.391 1.391 -28.978 1.00 70.44 104 ALA A N 1
ATOM 776 C CA . ALA A 1 104 ? 28.573 0.797 -29.609 1.00 70.44 104 ALA A CA 1
ATOM 777 C C . ALA A 1 104 ? 28.879 1.407 -30.989 1.00 70.44 104 ALA A C 1
ATOM 779 O O . ALA A 1 104 ? 30.045 1.655 -31.309 1.00 70.44 104 ALA A O 1
ATOM 780 N N . MET A 1 105 ? 27.837 1.723 -31.765 1.00 65.69 105 MET A N 1
ATOM 781 C CA . MET A 1 105 ? 27.964 2.410 -33.051 1.00 65.69 105 MET A CA 1
ATOM 782 C C . MET A 1 105 ? 28.502 3.842 -32.888 1.00 65.69 105 MET A C 1
ATOM 784 O O . MET A 1 105 ? 29.350 4.264 -33.670 1.00 65.69 105 MET A O 1
ATOM 788 N N . ILE A 1 106 ? 28.086 4.563 -31.838 1.00 75.62 106 ILE A N 1
ATOM 789 C CA . ILE A 1 106 ? 28.620 5.893 -31.481 1.00 75.62 106 ILE A CA 1
ATOM 790 C C . ILE A 1 106 ? 30.107 5.837 -31.093 1.00 75.62 106 ILE A C 1
ATOM 792 O O . ILE A 1 106 ? 30.850 6.773 -31.384 1.00 75.62 106 ILE A O 1
ATOM 796 N N . ILE A 1 107 ? 30.554 4.746 -30.463 1.00 76.50 107 ILE A N 1
ATOM 797 C CA . ILE A 1 107 ? 31.949 4.548 -30.026 1.00 76.50 107 ILE A CA 1
ATOM 798 C C . ILE A 1 107 ? 32.824 3.969 -31.168 1.00 76.50 107 ILE A C 1
ATOM 800 O O . ILE A 1 107 ? 34.030 3.797 -31.009 1.00 76.50 107 ILE A O 1
ATOM 804 N N . GLY A 1 108 ? 32.247 3.702 -32.348 1.00 66.25 108 GLY A N 1
ATOM 805 C CA . GLY A 1 108 ? 32.980 3.264 -33.544 1.00 66.25 108 GLY A CA 1
ATOM 806 C C . GLY A 1 108 ? 33.332 1.772 -33.581 1.00 66.25 108 GLY A C 1
ATOM 807 O O . GLY A 1 108 ? 34.157 1.355 -34.395 1.00 66.25 108 GLY A O 1
ATOM 808 N N . VAL A 1 109 ? 32.713 0.947 -32.729 1.00 64.88 109 VAL A N 1
ATOM 809 C CA . VAL A 1 109 ? 32.935 -0.507 -32.700 1.00 64.88 109 VAL A CA 1
ATOM 810 C C . VAL A 1 109 ? 31.928 -1.191 -33.625 1.00 64.88 109 VAL A C 1
ATOM 812 O O . VAL A 1 109 ? 30.734 -1.242 -33.345 1.00 64.88 109 VAL A O 1
ATOM 815 N N . SER A 1 110 ? 32.411 -1.726 -34.746 1.00 56.97 110 SER A N 1
ATOM 816 C CA . SER A 1 110 ? 31.576 -2.321 -35.797 1.00 56.97 110 SER A CA 1
ATOM 817 C C . SER A 1 110 ? 31.318 -3.814 -35.552 1.00 56.97 110 SER A C 1
ATOM 819 O O . SER A 1 110 ? 31.898 -4.667 -36.224 1.00 56.97 110 SER A O 1
ATOM 821 N N . PHE A 1 111 ? 30.464 -4.146 -34.582 1.00 57.09 111 PHE A N 1
ATOM 822 C CA . PHE A 1 111 ? 29.986 -5.521 -34.394 1.00 57.09 111 PHE A CA 1
ATOM 823 C C . PHE A 1 111 ? 28.896 -5.821 -35.434 1.00 57.09 111 PHE A C 1
ATOM 825 O O . PHE A 1 111 ? 27.780 -5.327 -35.321 1.00 57.09 111 PHE A O 1
ATOM 832 N N . HIS A 1 112 ? 29.226 -6.599 -36.463 1.00 58.75 112 HIS A N 1
ATOM 833 C CA . HIS A 1 112 ? 28.261 -7.043 -37.469 1.00 58.75 112 HIS A CA 1
ATOM 834 C C . HIS A 1 112 ? 27.746 -8.427 -37.073 1.00 58.75 112 HIS A C 1
ATOM 836 O O . HIS A 1 112 ? 28.488 -9.408 -37.133 1.00 58.75 112 HIS A O 1
ATOM 842 N N . LEU A 1 113 ? 26.492 -8.503 -36.631 1.00 57.19 113 LEU A N 1
ATOM 843 C CA . LEU A 1 113 ? 25.786 -9.772 -36.493 1.00 57.19 113 LEU A CA 1
ATOM 844 C C . LEU A 1 113 ? 25.341 -10.229 -37.882 1.00 57.19 113 LEU A C 1
ATOM 846 O O . LEU A 1 113 ? 24.940 -9.430 -38.725 1.00 57.19 113 LEU A O 1
ATOM 850 N N . GLU A 1 114 ? 25.462 -11.524 -38.143 1.00 64.44 114 GLU A N 1
ATOM 851 C CA . GLU A 1 114 ? 25.103 -12.092 -39.434 1.00 64.44 114 GLU A CA 1
ATOM 852 C C . GLU A 1 114 ? 23.582 -11.916 -39.668 1.00 64.44 114 GLU A C 1
ATOM 854 O O . GLU A 1 114 ? 22.802 -12.180 -38.747 1.00 64.44 114 GLU A O 1
ATOM 859 N N . PRO A 1 115 ? 23.116 -11.486 -40.860 1.00 73.19 115 PRO A N 1
ATOM 860 C CA . PRO A 1 115 ? 21.734 -11.014 -41.073 1.00 73.19 115 PRO A CA 1
ATOM 861 C C . PRO A 1 115 ? 20.622 -12.003 -40.690 1.00 73.19 115 PRO A C 1
ATOM 863 O O . PRO A 1 115 ? 19.494 -11.622 -40.380 1.00 73.19 115 PRO A O 1
ATOM 866 N N . TRP A 1 116 ? 20.924 -13.300 -40.696 1.00 78.56 116 TRP A N 1
ATOM 867 C CA . TRP A 1 116 ? 19.986 -14.349 -40.300 1.00 78.56 116 TRP A CA 1
ATOM 868 C C . TRP A 1 116 ? 19.793 -14.434 -38.781 1.00 78.56 116 TRP A C 1
ATOM 870 O O . TRP A 1 116 ? 18.707 -14.799 -38.327 1.00 78.56 116 TRP A O 1
ATOM 880 N N . MET A 1 117 ? 20.802 -14.059 -37.989 1.00 68.81 117 MET A N 1
ATOM 881 C CA . MET A 1 117 ? 20.698 -13.987 -36.531 1.00 68.81 117 MET A CA 1
ATOM 882 C C . MET A 1 117 ? 19.831 -12.802 -36.103 1.00 68.81 117 MET A C 1
ATOM 884 O O . MET A 1 117 ? 19.027 -12.937 -35.183 1.00 68.81 117 MET A O 1
ATOM 888 N N . GLU A 1 118 ? 19.925 -11.671 -36.806 1.00 69.56 118 GLU A N 1
ATOM 889 C CA . GLU A 1 118 ? 19.039 -10.521 -36.590 1.00 69.56 118 GLU A CA 1
ATOM 890 C C . GLU A 1 118 ? 17.584 -10.879 -36.887 1.00 69.56 118 GLU A C 1
ATOM 892 O O . GLU A 1 118 ? 16.696 -10.569 -36.094 1.00 69.56 118 GLU A O 1
ATOM 897 N N . LEU A 1 119 ? 17.337 -11.613 -37.977 1.00 77.38 119 LEU A N 1
ATOM 898 C CA . LEU A 1 119 ? 16.001 -12.098 -38.311 1.00 77.38 119 LEU A CA 1
ATOM 899 C C . LEU A 1 119 ? 15.482 -13.073 -37.242 1.00 77.38 119 LEU A C 1
ATOM 901 O O . LEU A 1 119 ? 14.357 -12.922 -36.761 1.00 77.38 119 LEU A O 1
ATOM 905 N N . ALA A 1 120 ? 16.310 -14.022 -36.802 1.00 79.94 120 ALA A N 1
ATOM 906 C CA . ALA A 1 120 ? 15.948 -14.975 -35.755 1.00 79.94 120 ALA A CA 1
ATOM 907 C C . ALA A 1 120 ? 15.634 -14.297 -34.407 1.00 79.94 120 ALA A C 1
ATOM 909 O O . ALA A 1 120 ? 14.717 -14.737 -33.714 1.00 79.94 120 ALA A O 1
ATOM 910 N N . LEU A 1 121 ? 16.336 -13.215 -34.051 1.00 69.38 121 LEU A N 1
ATOM 911 C CA . LEU A 1 121 ? 16.069 -12.437 -32.834 1.00 69.38 121 LEU A CA 1
ATOM 912 C C . LEU A 1 121 ? 14.863 -11.495 -32.980 1.00 69.38 121 LEU A C 1
ATOM 914 O O . LEU A 1 121 ? 14.082 -11.344 -32.038 1.00 69.38 121 LEU A O 1
ATOM 918 N N . ALA A 1 122 ? 14.678 -10.878 -34.148 1.00 74.06 122 ALA A N 1
ATOM 919 C CA . ALA A 1 122 ? 13.598 -9.926 -34.397 1.00 74.06 122 ALA A CA 1
ATOM 920 C C . ALA A 1 122 ? 12.226 -10.608 -34.490 1.00 74.06 122 ALA A C 1
ATOM 922 O O . ALA A 1 122 ? 11.229 -10.060 -34.018 1.00 74.06 122 ALA A O 1
ATOM 923 N N . THR A 1 123 ? 12.161 -11.823 -35.043 1.00 80.25 123 THR A N 1
ATOM 924 C CA . THR A 1 123 ? 10.898 -12.555 -35.245 1.00 80.25 123 THR A CA 1
ATOM 925 C C . THR A 1 123 ? 10.111 -12.782 -33.941 1.00 80.25 123 THR A C 1
ATOM 927 O O . THR A 1 123 ? 8.938 -12.407 -33.886 1.00 80.25 123 THR A O 1
ATOM 930 N N . PRO A 1 124 ? 10.690 -13.326 -32.853 1.00 78.25 124 PRO A N 1
ATOM 931 C CA . PRO A 1 124 ? 9.957 -13.517 -31.605 1.00 78.25 124 PRO A CA 1
ATOM 932 C C . PRO A 1 124 ? 9.560 -12.191 -30.950 1.00 78.25 124 PRO A C 1
ATOM 934 O O . PRO A 1 124 ? 8.468 -12.098 -30.397 1.00 78.25 124 PRO A O 1
ATOM 937 N N . VAL A 1 125 ? 10.371 -11.136 -31.059 1.00 74.44 125 VAL A N 1
ATOM 938 C CA . VAL A 1 125 ? 10.002 -9.808 -30.542 1.00 74.44 125 VAL A CA 1
ATOM 939 C C . VAL A 1 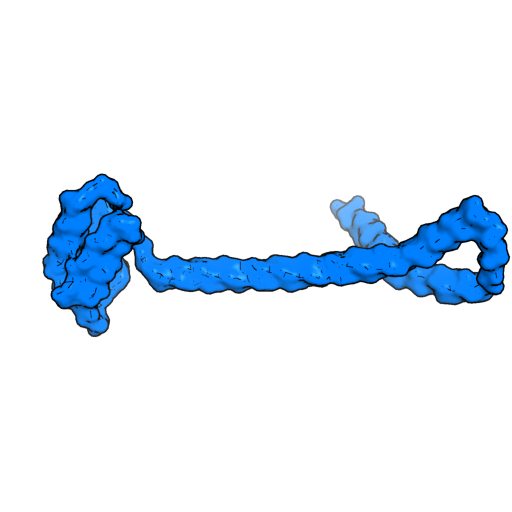125 ? 8.820 -9.237 -31.333 1.00 74.44 125 VAL A C 1
ATOM 941 O O . VAL A 1 125 ? 7.814 -8.831 -30.753 1.00 74.44 125 VAL A O 1
ATOM 944 N N . GLN A 1 126 ? 8.863 -9.280 -32.660 1.00 70.75 126 GLN A N 1
ATOM 945 C CA . GLN A 1 126 ? 7.811 -8.710 -33.497 1.00 70.75 126 GLN A CA 1
ATOM 946 C C . GLN A 1 126 ? 6.490 -9.490 -33.394 1.00 70.75 126 GLN A C 1
ATOM 948 O O . GLN A 1 126 ? 5.422 -8.880 -33.327 1.00 70.75 126 GLN A O 1
ATOM 953 N N . PHE A 1 127 ? 6.546 -10.822 -33.293 1.00 74.25 127 PHE A N 1
ATOM 954 C CA . PHE A 1 127 ? 5.348 -11.664 -33.247 1.00 74.25 127 PHE A CA 1
ATOM 955 C C . PHE A 1 127 ? 4.815 -11.941 -31.833 1.00 74.25 127 PHE A C 1
ATOM 957 O O . PHE A 1 127 ? 3.600 -11.999 -31.674 1.00 74.25 127 PHE A O 1
ATOM 964 N N . LEU A 1 128 ? 5.644 -12.069 -30.787 1.00 72.81 128 LEU A N 1
ATOM 965 C CA . LEU A 1 128 ? 5.146 -12.335 -29.421 1.00 72.81 128 LEU A CA 1
ATOM 966 C C . LEU A 1 128 ? 4.788 -11.044 -28.680 1.00 72.81 128 LEU A C 1
ATOM 968 O O . LEU A 1 128 ? 3.723 -10.946 -28.068 1.00 72.81 128 LEU A O 1
ATOM 972 N N . ILE A 1 129 ? 5.660 -10.036 -28.742 1.00 66.69 129 ILE A N 1
ATOM 973 C CA . ILE A 1 129 ? 5.449 -8.750 -28.060 1.00 66.69 129 ILE A CA 1
ATOM 974 C C . ILE A 1 129 ? 4.495 -7.880 -28.889 1.00 66.69 129 ILE A C 1
ATOM 976 O O . ILE A 1 129 ? 3.586 -7.274 -28.319 1.00 66.69 129 ILE A O 1
ATOM 980 N N . GLY A 1 130 ? 4.625 -7.872 -30.220 1.00 70.12 130 GLY A N 1
ATOM 981 C CA . GLY A 1 130 ? 3.745 -7.108 -31.112 1.00 70.12 130 GLY A CA 1
ATOM 982 C C . GLY A 1 130 ? 2.299 -7.620 -31.171 1.00 70.12 130 GLY A C 1
ATOM 983 O O . GLY A 1 130 ? 1.369 -6.815 -31.260 1.00 70.12 130 GLY A O 1
ATOM 984 N N . ALA A 1 131 ? 2.063 -8.933 -31.033 1.00 73.94 131 ALA A N 1
ATOM 985 C CA . ALA A 1 131 ? 0.715 -9.515 -31.128 1.00 73.94 131 ALA A CA 1
ATOM 986 C C . ALA A 1 131 ? -0.283 -8.960 -30.098 1.00 73.94 131 ALA A C 1
ATOM 988 O O . ALA A 1 131 ? -1.486 -8.930 -30.371 1.00 73.94 131 ALA A O 1
ATOM 989 N N . ARG A 1 132 ? 0.188 -8.475 -28.939 1.00 73.88 132 ARG A N 1
ATOM 990 C CA . ARG A 1 132 ? -0.690 -7.834 -27.945 1.00 73.88 132 ARG A CA 1
ATOM 991 C C . ARG A 1 132 ? -1.338 -6.560 -28.496 1.00 73.88 132 ARG A C 1
ATOM 993 O O . ARG A 1 132 ? -2.516 -6.316 -28.249 1.00 73.88 132 ARG A O 1
ATOM 1000 N N . PHE A 1 133 ? -0.586 -5.782 -29.277 1.00 71.94 133 PHE A N 1
ATOM 1001 C CA . PHE A 1 133 ? -1.047 -4.520 -29.849 1.00 71.94 133 PHE A CA 1
ATOM 1002 C C . PHE A 1 133 ? -1.963 -4.757 -31.047 1.00 71.94 133 PHE A C 1
ATOM 1004 O O . PHE A 1 133 ? -3.000 -4.108 -31.150 1.00 71.94 133 PHE A O 1
ATOM 1011 N N . TYR A 1 134 ? -1.653 -5.749 -31.891 1.00 72.19 134 TYR A N 1
ATOM 1012 C CA . TYR A 1 134 ? -2.542 -6.148 -32.987 1.00 72.19 134 TYR A CA 1
ATOM 1013 C C . TYR A 1 134 ? -3.900 -6.651 -32.478 1.00 72.19 134 TYR A C 1
ATOM 1015 O O . TYR A 1 134 ? -4.936 -6.272 -33.022 1.00 72.19 134 TYR A O 1
ATOM 1023 N N . ARG A 1 135 ? -3.925 -7.439 -31.393 1.00 72.62 135 ARG A N 1
ATOM 1024 C CA . ARG A 1 135 ? -5.183 -7.875 -30.758 1.00 72.62 135 ARG A CA 1
ATOM 1025 C C . ARG A 1 135 ? -5.963 -6.713 -30.141 1.00 72.62 135 ARG A C 1
ATOM 1027 O O . ARG A 1 135 ? -7.181 -6.664 -30.289 1.00 72.62 135 ARG A O 1
ATOM 1034 N N . ALA A 1 136 ? -5.282 -5.765 -29.495 1.00 74.50 136 ALA A N 1
ATOM 1035 C CA . ALA A 1 136 ? -5.922 -4.567 -28.954 1.00 74.50 136 ALA A CA 1
ATOM 1036 C C . ALA A 1 136 ? -6.539 -3.693 -30.064 1.00 74.50 136 ALA A C 1
ATOM 1038 O O . ALA A 1 136 ? -7.691 -3.279 -29.947 1.00 74.50 136 ALA A O 1
ATOM 1039 N N . ALA A 1 137 ? -5.817 -3.485 -31.169 1.00 79.19 137 ALA A N 1
ATOM 1040 C CA . ALA A 1 137 ? -6.303 -2.733 -32.325 1.00 79.19 137 ALA A CA 1
ATOM 1041 C C . ALA A 1 137 ? -7.504 -3.414 -33.005 1.00 79.19 137 ALA A C 1
ATOM 1043 O O . ALA A 1 137 ? -8.486 -2.752 -33.339 1.00 79.19 137 ALA A O 1
ATOM 1044 N N . PHE A 1 138 ? -7.466 -4.742 -33.153 1.00 79.38 138 PHE A N 1
ATOM 1045 C CA . PHE A 1 138 ? -8.575 -5.513 -33.716 1.00 79.38 138 PHE A CA 1
ATOM 1046 C C . PHE A 1 138 ? -9.838 -5.439 -32.843 1.00 79.38 138 PHE A C 1
ATOM 1048 O O . PHE A 1 138 ? -10.936 -5.212 -33.353 1.00 79.38 138 PHE A O 1
ATOM 1055 N N . ASN A 1 139 ? -9.689 -5.561 -31.520 1.00 77.12 139 ASN A N 1
ATOM 1056 C CA . ASN A 1 139 ? -10.817 -5.444 -30.595 1.00 77.12 139 ASN A CA 1
ATOM 1057 C C . ASN A 1 139 ? -11.392 -4.015 -30.561 1.00 77.12 139 ASN A C 1
ATOM 1059 O O . ASN A 1 139 ? -12.609 -3.860 -30.482 1.00 77.12 139 ASN A O 1
ATOM 1063 N N . ALA A 1 140 ? -10.551 -2.981 -30.686 1.00 79.25 140 ALA A N 1
ATOM 1064 C CA . ALA A 1 140 ? -10.991 -1.586 -30.771 1.00 79.25 140 ALA A CA 1
ATOM 1065 C C . ALA A 1 140 ? -11.785 -1.288 -32.057 1.00 79.25 140 ALA A C 1
ATOM 1067 O O . ALA A 1 140 ? -12.788 -0.578 -32.011 1.00 79.25 140 ALA A O 1
ATOM 1068 N N . LEU A 1 141 ? -11.379 -1.865 -33.194 1.00 80.19 141 LEU A N 1
ATOM 1069 C CA . LEU A 1 141 ? -12.127 -1.761 -34.453 1.00 80.19 141 LEU A CA 1
ATOM 1070 C C . LEU A 1 141 ? -13.477 -2.479 -34.371 1.00 80.19 141 LEU A C 1
ATOM 1072 O O . LEU A 1 141 ? -14.490 -1.941 -34.815 1.00 80.19 141 LEU A O 1
ATOM 1076 N N . ARG A 1 142 ? -13.514 -3.663 -33.751 1.00 77.19 142 ARG A N 1
ATOM 1077 C CA . ARG A 1 142 ? -14.753 -4.426 -33.559 1.00 77.19 142 ARG A CA 1
ATOM 1078 C C . ARG A 1 142 ? -15.750 -3.698 -32.647 1.00 77.19 142 ARG A C 1
ATOM 1080 O O . ARG A 1 142 ? -16.940 -3.695 -32.945 1.00 77.19 142 ARG A O 1
ATOM 1087 N N . ALA A 1 143 ? -15.274 -3.044 -31.586 1.00 74.44 143 ALA A N 1
ATOM 1088 C CA . ALA A 1 143 ? -16.110 -2.316 -30.626 1.00 74.44 143 ALA A CA 1
ATOM 1089 C C . ALA A 1 143 ? -16.722 -1.008 -31.170 1.00 74.44 143 ALA A C 1
ATOM 1091 O O . ALA A 1 143 ? -17.643 -0.479 -30.561 1.00 74.44 143 ALA A O 1
ATOM 1092 N N . ARG A 1 144 ? -16.238 -0.483 -32.306 1.00 57.25 144 ARG A N 1
ATOM 1093 C CA . ARG A 1 144 ? -16.735 0.767 -32.916 1.00 57.25 144 ARG A CA 1
ATOM 1094 C C . ARG A 1 144 ? -17.718 0.544 -34.075 1.00 57.25 144 ARG A C 1
ATOM 1096 O O . ARG A 1 144 ? -18.024 1.484 -34.801 1.00 57.25 144 ARG A O 1
ATOM 1103 N N . SER A 1 145 ? -18.178 -0.693 -34.265 1.00 57.69 145 SER A N 1
ATOM 1104 C CA . SER A 1 145 ? -19.142 -1.076 -35.310 1.00 57.69 145 SER A CA 1
ATOM 1105 C C . SER A 1 145 ? -20.544 -1.421 -34.780 1.00 57.69 145 SER A C 1
ATOM 1107 O O . SER A 1 145 ? -21.351 -1.968 -35.528 1.00 57.69 145 SER A O 1
ATOM 1109 N N . SER A 1 146 ? -20.846 -1.080 -33.519 1.00 48.84 146 SER A N 1
ATOM 1110 C CA . SER A 1 146 ? -22.193 -1.132 -32.926 1.00 48.84 146 SER A CA 1
ATOM 1111 C C . SER A 1 146 ? -22.580 0.208 -32.325 1.00 48.84 146 SER A C 1
ATOM 1113 O O . SER A 1 146 ? -21.738 0.721 -31.552 1.00 48.84 146 SER A O 1
#

Sequence (146 aa):
MTCSACATRIEKVLRKMPGVLEANVNVALERADVTAISGQVDRNMLSTALINAGFEAHFESEAADRASADAEHREKEQTQLRRELGLLLVSAALTLPLVGQMVAMIIGVSFHLEPWMELALATPVQFLIGARFYRAAFNALRARSS

Secondary structure (DSSP, 8-state):
---HHHHHHHHHHHHTSTTEEEEEEEGGGTEEEEEE-TTTS-HHHHHHHHHHTT-----HHHHHHHHHHHHHHHHHHHHHHHHHHHHHHHHHHHHHHHHHHHHHHHTT------HHHHHHHHHHIIIIITHHHHHHHHHHHHHT--

Foldseek 3Di:
DPDPVVQVLLQVLLVPDPFWPGWHADVVVRDIDTDGDPPRDDPVNSQVSQVVVVDGDDDVVVVVVVVVVVVVVVVVVVVVVVVVVVVVVVVCVLCVVVVVVVVCVVVVNDDDDDVVVVVVSVVCCCCVVVVVVVVVVVVVVVVVPD

Radius of gyration: 33.01 Å; chains: 1; bounding box: 60×30×78 Å

pLDDT: mean 77.98, std 10.05, range [48.84, 92.0]